Protein AF-A0A8K0MW69-F1 (afdb_monomer)

Mean predicted aligned error: 10.8 Å

Structure (mmCIF, N/CA/C/O backbone):
data_AF-A0A8K0MW69-F1
#
_entry.id   AF-A0A8K0MW69-F1
#
loop_
_atom_site.group_PDB
_atom_site.id
_atom_site.type_symbol
_atom_site.label_atom_id
_atom_site.label_alt_id
_atom_site.label_comp_id
_atom_site.label_asym_id
_atom_site.label_entity_id
_atom_site.label_seq_id
_atom_site.pdbx_PDB_ins_code
_atom_site.Cartn_x
_atom_site.Cartn_y
_atom_site.Cartn_z
_atom_site.occupancy
_atom_site.B_iso_or_equiv
_atom_site.auth_seq_id
_atom_site.auth_comp_id
_atom_site.auth_asym_id
_atom_site.auth_atom_id
_atom_site.pdbx_PDB_model_num
ATOM 1 N N . MET A 1 1 ? 14.753 -26.690 -6.150 1.00 49.50 1 MET A N 1
ATOM 2 C CA . MET A 1 1 ? 14.407 -26.042 -4.870 1.00 49.50 1 MET A CA 1
ATOM 3 C C . MET A 1 1 ? 14.022 -24.643 -5.281 1.00 49.50 1 MET A C 1
ATOM 5 O O . MET A 1 1 ? 14.890 -23.795 -5.309 1.00 49.50 1 MET A O 1
ATOM 9 N N . ASP A 1 2 ? 12.791 -24.429 -5.737 1.00 52.66 2 ASP A N 1
ATOM 10 C CA . ASP A 1 2 ? 12.414 -23.156 -6.368 1.00 52.66 2 ASP A CA 1
ATOM 11 C C . ASP A 1 2 ? 10.963 -22.862 -5.988 1.00 52.66 2 ASP A C 1
ATOM 13 O O . ASP A 1 2 ? 10.035 -22.973 -6.783 1.00 52.66 2 ASP A O 1
ATOM 17 N N . GLY A 1 3 ? 10.780 -22.625 -4.689 1.00 55.78 3 GLY A N 1
ATOM 18 C CA . GLY A 1 3 ? 9.510 -22.277 -4.056 1.00 55.78 3 GLY A CA 1
ATOM 19 C C . GLY A 1 3 ? 9.527 -20.889 -3.419 1.00 55.78 3 GLY A C 1
ATOM 20 O O . GLY A 1 3 ? 8.625 -20.578 -2.650 1.00 55.78 3 GLY A O 1
ATOM 21 N N . ASP A 1 4 ? 10.518 -20.050 -3.722 1.00 62.38 4 ASP A N 1
ATOM 22 C CA . ASP A 1 4 ? 10.643 -18.732 -3.097 1.00 62.38 4 ASP A CA 1
ATOM 23 C C . ASP A 1 4 ? 9.814 -17.697 -3.865 1.00 62.38 4 ASP A C 1
ATOM 25 O O . ASP A 1 4 ? 10.316 -16.804 -4.551 1.00 62.38 4 ASP A O 1
ATOM 29 N N . GLY A 1 5 ? 8.492 -17.837 -3.759 1.00 71.56 5 GLY A N 1
ATOM 30 C CA . GLY A 1 5 ? 7.580 -16.739 -4.043 1.00 71.56 5 GLY A CA 1
ATOM 31 C C . GLY A 1 5 ? 7.836 -15.619 -3.037 1.00 71.56 5 GLY A C 1
ATOM 32 O O . GLY A 1 5 ? 7.561 -15.777 -1.851 1.00 71.56 5 GLY A O 1
ATOM 33 N N . LEU A 1 6 ? 8.379 -14.492 -3.501 1.00 83.56 6 LEU A N 1
ATOM 34 C CA . LEU A 1 6 ? 8.616 -13.321 -2.657 1.00 83.56 6 LEU A CA 1
ATOM 35 C C . LEU A 1 6 ? 7.288 -12.833 -2.059 1.00 83.56 6 LEU A C 1
ATOM 37 O O . LEU A 1 6 ? 6.311 -12.644 -2.790 1.00 83.56 6 LEU A O 1
ATOM 41 N N . HIS A 1 7 ? 7.252 -12.596 -0.745 1.00 91.31 7 HIS A N 1
ATOM 42 C CA . HIS A 1 7 ? 6.056 -12.074 -0.095 1.00 91.31 7 HIS A CA 1
ATOM 43 C C . HIS A 1 7 ? 5.692 -10.714 -0.706 1.00 91.31 7 HIS A C 1
ATOM 45 O O . HIS A 1 7 ? 6.553 -9.851 -0.893 1.00 91.31 7 HIS A O 1
ATOM 51 N N . ILE A 1 8 ? 4.409 -10.493 -1.004 1.00 94.25 8 ILE A N 1
ATOM 52 C CA . ILE A 1 8 ? 3.961 -9.318 -1.770 1.00 94.25 8 ILE A CA 1
ATOM 53 C C . ILE A 1 8 ? 4.441 -7.991 -1.164 1.00 94.25 8 ILE A C 1
ATOM 55 O O . ILE A 1 8 ? 4.883 -7.102 -1.885 1.00 94.25 8 ILE A O 1
ATOM 59 N N . VAL A 1 9 ? 4.446 -7.877 0.167 1.00 94.75 9 VAL A N 1
ATOM 60 C CA . VAL A 1 9 ? 4.920 -6.673 0.872 1.00 94.75 9 VAL A CA 1
ATOM 61 C C . VAL A 1 9 ? 6.413 -6.422 0.630 1.00 94.75 9 VAL A C 1
ATOM 63 O O . VAL A 1 9 ? 6.830 -5.278 0.471 1.00 94.75 9 VAL A O 1
ATOM 66 N N . GLU A 1 10 ? 7.229 -7.474 0.576 1.00 94.12 10 GLU A N 1
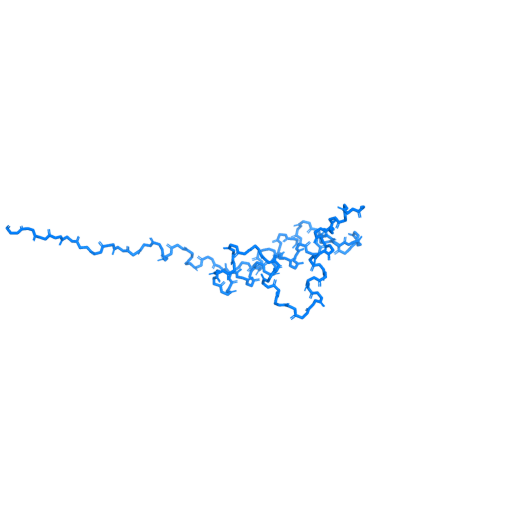ATOM 67 C CA . GLU A 1 10 ? 8.668 -7.359 0.315 1.00 94.12 10 GLU A CA 1
ATOM 68 C C . GLU A 1 10 ? 8.934 -6.994 -1.146 1.00 94.12 10 GLU A C 1
ATOM 70 O O . GLU A 1 10 ? 9.782 -6.145 -1.431 1.00 94.12 10 GLU A O 1
ATOM 75 N N . TRP A 1 11 ? 8.160 -7.570 -2.070 1.00 94.38 11 TRP A N 1
ATOM 76 C CA . TRP A 1 11 ? 8.211 -7.217 -3.487 1.00 94.38 11 TRP A CA 1
ATOM 77 C C . TRP A 1 11 ? 7.876 -5.739 -3.722 1.00 94.38 11 TRP A C 1
ATOM 79 O O . TRP A 1 11 ? 8.630 -5.045 -4.410 1.00 94.38 11 TRP A O 1
ATOM 89 N N . VAL A 1 12 ? 6.805 -5.236 -3.096 1.00 95.50 12 VAL A N 1
ATOM 90 C CA . VAL A 1 12 ? 6.413 -3.821 -3.184 1.00 95.50 12 VAL A CA 1
ATOM 91 C C . VAL A 1 12 ? 7.507 -2.920 -2.610 1.00 95.50 12 VAL A C 1
ATOM 93 O O . VAL A 1 12 ? 7.934 -1.993 -3.295 1.00 95.50 12 VAL A O 1
ATOM 96 N N . LYS A 1 13 ? 8.028 -3.211 -1.406 1.00 93.62 13 LYS A N 1
ATOM 97 C CA . LYS A 1 13 ? 9.125 -2.430 -0.796 1.00 93.62 13 LYS A CA 1
ATOM 98 C C . LYS A 1 13 ? 10.347 -2.358 -1.712 1.00 93.62 13 LYS A C 1
ATOM 100 O O . LYS A 1 13 ? 10.902 -1.279 -1.914 1.00 93.62 13 LYS A O 1
ATOM 105 N N . LYS A 1 14 ? 10.736 -3.490 -2.310 1.00 93.31 14 LYS A N 1
ATOM 106 C CA . LYS A 1 14 ? 11.853 -3.555 -3.260 1.00 93.31 14 LYS A CA 1
ATOM 107 C C . LYS A 1 14 ? 11.597 -2.701 -4.502 1.00 93.31 14 LYS A C 1
ATOM 109 O O . LYS A 1 14 ? 12.507 -2.010 -4.950 1.00 93.31 14 LYS A O 1
ATOM 114 N N . LYS A 1 15 ? 10.379 -2.729 -5.054 1.00 93.44 15 LYS A N 1
ATOM 115 C CA . LYS A 1 15 ? 10.013 -1.902 -6.213 1.00 93.44 15 LYS A CA 1
ATOM 116 C C . LYS A 1 15 ? 9.982 -0.411 -5.875 1.00 93.44 15 LYS A C 1
ATOM 118 O O . LYS A 1 15 ? 10.526 0.369 -6.648 1.00 93.44 15 LYS A O 1
ATOM 123 N N . MET A 1 16 ? 9.446 -0.024 -4.717 1.00 91.56 16 MET A N 1
ATOM 124 C CA . MET A 1 16 ? 9.430 1.376 -4.266 1.00 91.56 16 MET A CA 1
ATOM 125 C C . MET A 1 16 ? 10.834 1.944 -4.014 1.00 91.56 16 MET A C 1
ATOM 127 O O . MET A 1 16 ? 11.050 3.130 -4.224 1.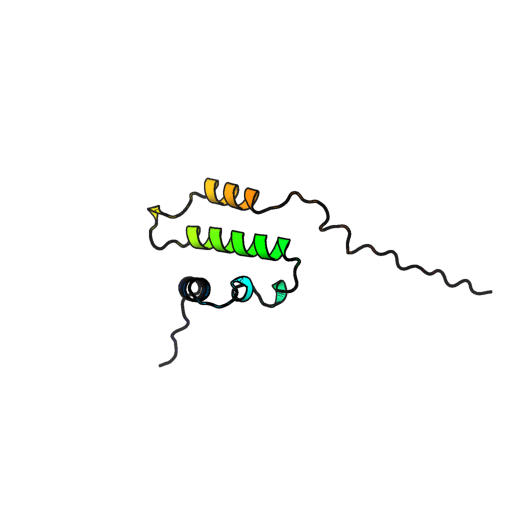00 91.56 16 MET A O 1
ATOM 131 N N . GLY A 1 17 ? 11.789 1.113 -3.581 1.00 90.69 17 GLY A N 1
ATOM 132 C CA . GLY A 1 17 ? 13.192 1.507 -3.398 1.00 90.69 17 GLY A CA 1
ATOM 133 C C . GLY A 1 17 ? 14.053 1.436 -4.664 1.00 90.69 17 GLY A C 1
ATOM 134 O O . GLY A 1 17 ? 15.261 1.647 -4.586 1.00 90.69 17 GLY A O 1
ATOM 135 N N . SER A 1 18 ? 13.472 1.088 -5.814 1.00 93.38 18 SER A N 1
ATOM 136 C CA . SER A 1 18 ? 14.187 0.994 -7.091 1.00 93.38 18 SER A CA 1
ATOM 137 C C . SER A 1 18 ? 14.103 2.298 -7.893 1.00 93.38 18 SER A C 1
ATOM 139 O O . SER A 1 18 ? 13.340 3.196 -7.558 1.00 93.38 18 SER A O 1
ATOM 141 N N . PHE A 1 19 ? 14.855 2.388 -8.991 1.00 91.94 19 PHE A N 1
ATOM 142 C CA . PHE A 1 19 ? 14.759 3.506 -9.941 1.00 91.94 19 PHE A CA 1
ATOM 143 C C . PHE A 1 19 ? 13.591 3.365 -10.934 1.00 91.94 19 PHE A C 1
ATOM 145 O O . PHE A 1 19 ? 13.459 4.175 -11.850 1.00 91.94 19 PHE A O 1
ATOM 152 N N . GLU A 1 20 ? 12.766 2.321 -10.807 1.00 92.25 20 GLU A N 1
ATOM 153 C CA . GLU A 1 20 ? 11.626 2.122 -11.696 1.00 92.25 20 GLU A CA 1
ATOM 154 C C . GLU A 1 20 ? 10.434 3.021 -11.328 1.00 92.25 20 GLU A C 1
ATOM 156 O O . GLU A 1 20 ? 10.198 3.294 -10.150 1.00 92.25 20 GLU A O 1
ATOM 161 N N . PRO A 1 21 ? 9.611 3.421 -12.316 1.00 91.44 21 PRO A N 1
ATOM 162 C CA . PRO A 1 21 ? 8.378 4.156 -12.059 1.00 91.44 21 PRO A CA 1
ATOM 163 C C . PRO A 1 21 ? 7.426 3.404 -11.118 1.00 91.44 21 PRO A C 1
ATOM 165 O O . PRO A 1 21 ? 7.086 2.245 -11.361 1.00 91.44 21 PRO A O 1
ATOM 168 N N . ALA A 1 22 ? 6.911 4.089 -10.092 1.00 91.12 22 ALA A N 1
ATOM 169 C CA . ALA A 1 22 ? 6.001 3.500 -9.103 1.00 91.12 22 ALA A CA 1
ATOM 170 C C . ALA A 1 22 ? 4.705 2.930 -9.719 1.00 91.12 22 ALA A C 1
ATOM 172 O O . ALA A 1 22 ? 4.153 1.957 -9.209 1.00 91.12 22 ALA A O 1
ATOM 173 N N . ILE A 1 23 ? 4.261 3.463 -10.866 1.00 93.38 23 ILE A N 1
ATOM 174 C CA . ILE A 1 23 ? 3.127 2.937 -11.650 1.00 93.38 23 ILE A CA 1
ATOM 175 C C . ILE A 1 23 ? 3.308 1.461 -12.053 1.00 93.38 23 ILE A C 1
ATOM 177 O O . ILE A 1 23 ? 2.325 0.747 -12.245 1.00 93.38 23 ILE A O 1
ATOM 181 N N . ASN A 1 24 ? 4.545 0.957 -12.117 1.00 94.50 24 ASN A N 1
ATOM 182 C CA . ASN A 1 24 ? 4.816 -0.451 -12.415 1.00 94.50 24 ASN A CA 1
ATOM 183 C C . ASN A 1 24 ? 4.388 -1.407 -11.293 1.00 94.50 24 ASN A C 1
ATOM 185 O O . ASN A 1 24 ? 4.310 -2.613 -11.532 1.00 94.50 24 ASN A O 1
ATOM 189 N N . ILE A 1 25 ? 4.110 -0.892 -10.092 1.00 95.31 25 ILE A N 1
ATOM 190 C CA . ILE A 1 25 ? 3.546 -1.667 -8.980 1.00 95.31 25 ILE A CA 1
ATOM 191 C C . ILE A 1 25 ? 2.046 -1.901 -9.197 1.00 95.31 25 ILE A C 1
ATOM 193 O O . ILE A 1 25 ? 1.519 -2.930 -8.782 1.00 95.31 25 ILE A O 1
ATOM 197 N N . LEU A 1 26 ? 1.364 -0.972 -9.874 1.00 95.38 26 LEU A N 1
ATOM 198 C CA . LEU A 1 26 ? -0.065 -1.074 -10.153 1.00 95.38 26 LEU A CA 1
ATOM 199 C C . LEU A 1 26 ? -0.349 -2.183 -11.175 1.00 95.38 26 LEU A C 1
ATOM 201 O O . LEU A 1 26 ? 0.481 -2.476 -12.048 1.00 95.38 26 LEU A O 1
ATOM 205 N N . ASP A 1 27 ? -1.548 -2.767 -11.088 1.00 95.06 27 ASP A N 1
ATOM 206 C CA . ASP A 1 27 ? -2.055 -3.723 -12.079 1.00 95.06 27 ASP A CA 1
ATOM 207 C C . ASP A 1 27 ? -1.930 -3.113 -13.483 1.00 95.06 27 ASP A C 1
ATOM 209 O O . ASP A 1 27 ? -2.296 -1.957 -13.711 1.00 95.06 27 ASP A O 1
ATOM 213 N N . SER A 1 28 ? -1.387 -3.877 -14.433 1.00 94.12 28 SER A N 1
ATOM 214 C CA . SER A 1 28 ? -1.172 -3.418 -15.806 1.00 94.12 28 SER A CA 1
ATOM 215 C C . SER A 1 28 ? -2.457 -2.943 -16.483 1.00 94.12 28 SER A C 1
ATOM 217 O O . SER A 1 28 ? -2.400 -2.027 -17.303 1.00 94.12 28 SER A O 1
ATOM 219 N N . LYS A 1 29 ? -3.616 -3.485 -16.089 1.00 93.00 29 LYS A N 1
ATOM 220 C CA . LYS A 1 29 ? -4.937 -3.064 -16.578 1.00 93.00 29 LYS A CA 1
ATOM 221 C C . LYS A 1 29 ? -5.324 -1.648 -16.140 1.00 93.00 29 LYS A C 1
ATOM 223 O O . LYS A 1 29 ? -6.202 -1.053 -16.755 1.00 93.00 29 LYS A O 1
ATOM 228 N N . LEU A 1 30 ? -4.680 -1.106 -15.104 1.00 90.50 30 LEU A N 1
ATOM 229 C CA . LEU A 1 30 ? -4.956 0.225 -14.553 1.00 90.50 30 LEU A CA 1
ATOM 230 C C . LEU A 1 30 ? -3.997 1.308 -15.076 1.00 90.50 30 LEU A C 1
ATOM 232 O O . LEU A 1 30 ? -4.252 2.493 -14.882 1.00 90.50 30 LEU A O 1
ATOM 236 N N . ARG A 1 31 ? -2.915 0.940 -15.778 1.00 85.94 31 ARG A N 1
ATOM 237 C CA . ARG A 1 31 ? -1.839 1.872 -16.188 1.00 85.94 31 ARG A CA 1
ATOM 238 C C . ARG A 1 31 ? -2.208 2.843 -17.320 1.00 85.94 31 ARG A C 1
ATOM 240 O O . ARG A 1 31 ? -1.371 3.642 -17.714 1.00 85.94 31 ARG A O 1
ATOM 247 N N . GLY A 1 32 ? -3.431 2.768 -17.846 1.00 86.19 32 GLY A N 1
ATOM 248 C CA . GLY A 1 32 ? -3.977 3.700 -18.842 1.00 86.19 32 GLY A CA 1
ATOM 249 C C . GLY A 1 32 ? -5.011 4.680 -18.280 1.00 86.19 32 GLY A C 1
ATOM 250 O O . GLY A 1 32 ? -5.702 5.342 -19.049 1.00 86.19 32 GLY A O 1
ATOM 251 N N . MET A 1 33 ? -5.180 4.721 -16.956 1.00 91.31 33 MET A N 1
ATOM 252 C CA . MET A 1 33 ? -6.069 5.674 -16.293 1.00 91.31 33 MET A CA 1
ATOM 253 C C . MET A 1 33 ? -5.488 7.095 -16.316 1.00 91.31 33 MET A C 1
ATOM 255 O O . MET A 1 33 ? -4.276 7.248 -16.459 1.00 91.31 33 MET A O 1
ATOM 259 N N . PRO A 1 34 ? -6.329 8.136 -16.158 1.00 92.88 34 PRO A N 1
ATOM 260 C CA . PRO A 1 34 ? -5.850 9.508 -16.025 1.00 92.88 34 PRO A CA 1
ATOM 261 C C . PRO A 1 34 ? -4.814 9.637 -14.905 1.00 92.88 34 PRO A C 1
ATOM 263 O O . PRO A 1 34 ? -4.971 9.008 -13.857 1.00 92.88 34 PRO A O 1
ATOM 266 N N . ASP A 1 35 ? -3.809 10.497 -15.088 1.00 90.75 35 ASP A N 1
ATOM 267 C CA . ASP A 1 35 ? -2.725 10.691 -14.114 1.00 90.75 35 ASP A CA 1
ATOM 268 C C . ASP A 1 35 ? -3.246 10.977 -12.704 1.00 90.75 35 ASP A C 1
ATOM 270 O O . ASP A 1 35 ? -2.709 10.443 -11.740 1.00 90.75 35 ASP A O 1
ATOM 274 N N . GLN A 1 36 ? -4.340 11.738 -12.583 1.00 90.88 36 GLN A N 1
ATOM 275 C CA . GLN A 1 36 ? -5.007 11.988 -11.304 1.00 90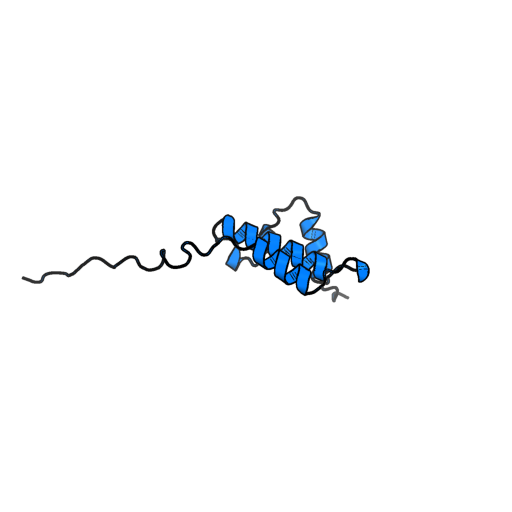.88 36 GLN A CA 1
ATOM 276 C C . GLN A 1 36 ? -5.384 10.680 -10.594 1.00 90.88 36 GLN A C 1
ATOM 278 O O . GLN A 1 36 ? -5.027 10.470 -9.442 1.00 90.88 36 GLN A O 1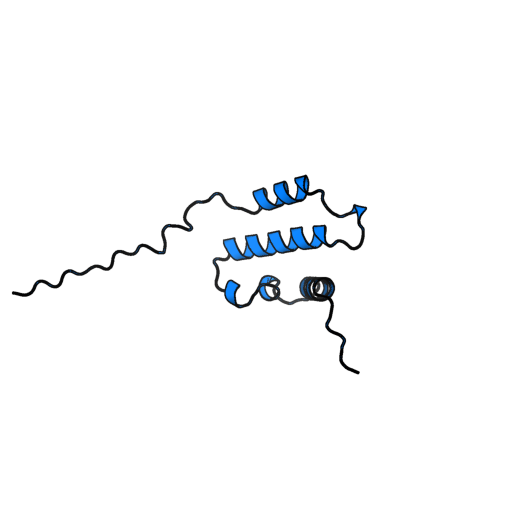
ATOM 283 N N . ILE A 1 37 ? -6.034 9.760 -11.305 1.00 92.06 37 ILE A N 1
ATOM 284 C CA . ILE A 1 37 ? -6.450 8.460 -10.769 1.00 92.06 37 ILE A CA 1
ATOM 285 C C . ILE A 1 37 ? -5.231 7.590 -10.439 1.00 92.06 37 ILE A C 1
ATOM 287 O O . ILE A 1 37 ? -5.221 6.896 -9.424 1.00 92.06 37 ILE A O 1
ATOM 291 N N . VAL A 1 38 ? -4.178 7.643 -11.259 1.00 93.19 38 VAL A N 1
ATOM 292 C CA . VAL A 1 38 ? -2.914 6.949 -10.969 1.00 93.19 38 VAL A CA 1
ATOM 293 C C . VAL A 1 38 ? -2.283 7.485 -9.680 1.00 93.19 38 VAL A C 1
ATOM 295 O O . VAL A 1 38 ? -1.831 6.688 -8.858 1.00 93.19 38 VAL A O 1
ATOM 298 N N . GLN A 1 39 ? -2.275 8.803 -9.463 1.00 93.56 39 GLN A N 1
ATOM 299 C CA . GLN A 1 39 ? -1.780 9.392 -8.215 1.00 93.56 39 GLN A CA 1
ATOM 300 C C . GLN A 1 39 ? -2.612 8.934 -7.014 1.00 93.56 39 GLN A C 1
ATOM 302 O O . GLN A 1 39 ? -2.032 8.509 -6.016 1.00 93.56 39 GLN A O 1
ATOM 307 N N . GLU A 1 40 ? -3.942 8.899 -7.133 1.00 95.12 40 GLU A N 1
ATOM 308 C CA . GLU A 1 40 ? -4.823 8.396 -6.071 1.00 95.12 40 GLU A CA 1
ATOM 309 C C . GLU A 1 40 ? -4.529 6.921 -5.728 1.00 95.12 40 GLU A C 1
ATOM 311 O O . GLU A 1 40 ? -4.453 6.535 -4.554 1.00 95.12 40 GLU A O 1
ATOM 316 N N . MET A 1 41 ? -4.275 6.083 -6.739 1.00 95.56 41 MET A N 1
ATOM 317 C CA . MET A 1 41 ? -3.854 4.688 -6.548 1.00 95.56 41 MET A CA 1
ATOM 318 C C . MET A 1 41 ? -2.494 4.582 -5.845 1.00 95.56 41 MET A C 1
ATOM 320 O O . MET A 1 41 ? -2.328 3.749 -4.952 1.00 95.56 41 MET A O 1
ATOM 324 N N . LEU A 1 42 ? -1.522 5.421 -6.215 1.00 95.44 42 LEU A N 1
ATOM 325 C CA . LEU A 1 42 ? -0.190 5.427 -5.601 1.00 95.44 42 LEU A CA 1
ATOM 326 C C . LEU A 1 42 ? -0.220 5.940 -4.154 1.00 95.44 42 LEU A C 1
ATOM 328 O O . LEU A 1 42 ? 0.465 5.386 -3.294 1.00 95.44 42 LEU A O 1
ATOM 332 N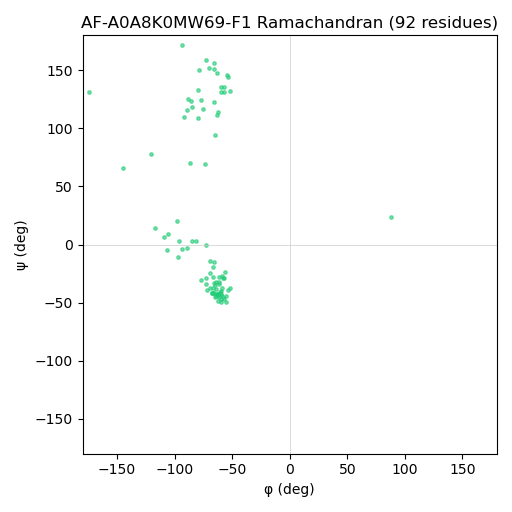 N . GLN A 1 43 ? -1.044 6.941 -3.849 1.00 96.44 43 GLN A N 1
ATOM 333 C CA . GLN A 1 43 ? -1.256 7.389 -2.471 1.00 96.44 43 GLN A CA 1
ATOM 334 C C . GLN A 1 43 ? -1.940 6.299 -1.637 1.00 96.44 43 GLN A C 1
ATOM 336 O O . GLN A 1 43 ? -1.513 6.019 -0.515 1.00 96.44 43 GLN A O 1
ATOM 341 N N . THR A 1 44 ? -2.931 5.608 -2.211 1.00 96.75 44 THR A N 1
ATOM 342 C CA . THR A 1 44 ? -3.584 4.451 -1.576 1.00 96.75 44 THR A CA 1
ATOM 343 C C . THR A 1 44 ? -2.585 3.327 -1.289 1.00 96.75 44 THR A C 1
ATOM 345 O O . THR A 1 44 ? -2.618 2.732 -0.210 1.00 96.75 44 THR A O 1
ATOM 348 N N . LEU A 1 45 ? -1.649 3.065 -2.208 1.00 97.19 45 LEU A N 1
ATOM 349 C CA . LEU A 1 45 ? -0.541 2.133 -1.985 1.00 97.19 45 LEU A CA 1
ATOM 350 C C . LEU A 1 45 ? 0.331 2.570 -0.797 1.00 97.19 45 LEU A C 1
ATOM 352 O O . LEU A 1 45 ? 0.682 1.734 0.034 1.00 97.19 45 LEU A O 1
ATOM 356 N N . GLY A 1 46 ? 0.640 3.863 -0.674 1.00 96.44 46 GLY A N 1
ATOM 357 C CA . GLY A 1 46 ? 1.360 4.413 0.479 1.00 96.44 46 GLY A CA 1
ATOM 358 C C . GLY A 1 46 ? 0.647 4.143 1.809 1.00 96.44 46 GLY A C 1
ATOM 359 O O . GLY A 1 46 ? 1.269 3.662 2.757 1.00 96.44 46 GLY A O 1
ATOM 360 N N . ILE A 1 47 ? -0.674 4.348 1.858 1.00 97.88 47 ILE A N 1
ATOM 361 C CA . ILE A 1 47 ? -1.498 4.039 3.040 1.00 97.88 47 ILE A CA 1
ATOM 362 C C . ILE A 1 47 ? -1.442 2.540 3.358 1.00 97.88 47 ILE A C 1
ATOM 364 O O . ILE A 1 47 ? -1.215 2.155 4.506 1.00 97.88 47 ILE A O 1
ATOM 368 N N . ALA A 1 48 ? -1.581 1.682 2.342 1.00 97.94 48 ALA A N 1
ATOM 369 C CA . ALA A 1 48 ? -1.472 0.237 2.518 1.00 97.94 48 ALA A CA 1
ATOM 370 C C . ALA A 1 48 ? -0.105 -0.169 3.097 1.00 97.94 48 ALA A C 1
ATOM 372 O O . ALA A 1 48 ? -0.050 -1.051 3.956 1.00 97.94 48 ALA A O 1
ATOM 373 N N . MET A 1 49 ? 0.979 0.505 2.696 1.00 97.31 49 MET A N 1
ATOM 374 C CA . MET A 1 49 ? 2.321 0.261 3.230 1.00 97.31 49 MET A CA 1
ATOM 375 C C . MET A 1 49 ? 2.466 0.631 4.711 1.00 97.31 49 MET A C 1
ATOM 377 O O . MET A 1 49 ? 3.173 -0.078 5.431 1.00 97.31 49 MET A O 1
ATOM 381 N N . PHE A 1 50 ? 1.767 1.664 5.193 1.00 97.50 50 PHE A N 1
ATOM 382 C CA . PHE A 1 50 ? 1.680 1.943 6.630 1.00 97.50 50 PHE A CA 1
ATOM 383 C C . PHE A 1 50 ? 0.898 0.852 7.377 1.00 97.50 50 PHE A C 1
ATOM 385 O O . PHE A 1 50 ? 1.337 0.386 8.428 1.00 97.50 50 PHE A O 1
ATOM 392 N N . CYS A 1 51 ? -0.213 0.366 6.816 1.00 98.25 51 CYS A N 1
ATOM 393 C CA . CYS A 1 51 ? -1.024 -0.695 7.430 1.00 98.25 51 CYS A CA 1
ATOM 394 C C . CYS A 1 51 ? -0.257 -2.014 7.621 1.00 98.25 51 CYS A C 1
ATOM 396 O O . CYS A 1 51 ? -0.489 -2.733 8.594 1.00 98.25 51 CYS A O 1
ATOM 398 N N . VAL A 1 52 ? 0.666 -2.335 6.709 1.00 97.00 52 VAL A N 1
ATOM 399 C CA . VAL A 1 52 ? 1.485 -3.561 6.758 1.00 97.00 52 VAL A CA 1
ATOM 400 C C . VAL A 1 52 ? 2.875 -3.329 7.352 1.00 97.00 52 VAL A C 1
ATOM 402 O O . VAL A 1 52 ? 3.793 -4.124 7.122 1.00 97.00 52 VAL A O 1
ATOM 405 N N . ASN A 1 53 ? 3.061 -2.249 8.118 1.00 97.00 53 ASN A N 1
ATOM 406 C CA . ASN A 1 53 ? 4.336 -1.985 8.770 1.00 97.00 53 ASN A CA 1
ATOM 407 C C . ASN A 1 53 ? 4.734 -3.165 9.681 1.00 97.00 53 ASN A C 1
ATOM 409 O O . ASN A 1 53 ? 3.917 -3.735 10.417 1.00 97.00 53 ASN A O 1
ATOM 413 N N . SER A 1 54 ? 6.008 -3.551 9.605 1.00 95.12 54 SER A N 1
ATOM 414 C CA . SER A 1 54 ? 6.585 -4.623 10.416 1.00 95.12 54 SER A CA 1
ATOM 415 C C . SER A 1 54 ? 6.510 -4.297 11.908 1.00 95.12 54 SER A C 1
ATOM 417 O O . SER A 1 54 ? 6.312 -5.210 12.705 1.00 95.12 54 SER A O 1
ATOM 419 N N . SER A 1 55 ? 6.601 -3.013 12.276 1.00 97.25 55 SER A N 1
ATOM 420 C CA . SER A 1 55 ? 6.347 -2.545 13.637 1.00 97.25 55 SER A CA 1
ATOM 421 C C . SER A 1 55 ? 4.847 -2.299 13.849 1.00 97.25 55 SER A C 1
ATOM 423 O O . SER A 1 55 ? 4.279 -1.438 13.175 1.00 97.25 55 SER A O 1
ATOM 425 N N . PRO A 1 56 ? 4.181 -3.005 14.784 1.00 97.25 56 PRO A N 1
ATOM 426 C CA . PRO A 1 56 ? 2.767 -2.778 15.076 1.00 97.25 56 PRO A CA 1
ATOM 427 C C . PRO A 1 56 ? 2.455 -1.369 15.592 1.00 97.25 56 PRO A C 1
ATOM 429 O O . PRO A 1 56 ? 1.350 -0.893 15.363 1.00 97.25 56 PRO A O 1
ATOM 432 N N . SER A 1 57 ? 3.408 -0.705 16.260 1.00 97.31 57 SER A N 1
ATOM 433 C CA . SER A 1 57 ? 3.230 0.659 16.786 1.00 97.31 57 SER A CA 1
ATOM 434 C C . SER A 1 57 ? 3.152 1.724 15.694 1.00 97.31 57 SER A C 1
ATOM 436 O O . SER A 1 57 ? 2.573 2.777 15.917 1.00 97.31 57 SER A O 1
ATOM 438 N N . GLU A 1 58 ? 3.725 1.440 14.524 1.00 97.19 58 GLU A N 1
ATOM 439 C CA . GLU A 1 58 ? 3.757 2.347 13.373 1.00 97.19 58 GLU A CA 1
ATOM 440 C C . GLU A 1 58 ? 2.542 2.165 12.453 1.00 97.19 58 GLU A C 1
ATOM 442 O O . GLU A 1 58 ? 2.420 2.842 11.432 1.00 97.19 58 GLU A O 1
ATOM 447 N N . ARG A 1 59 ? 1.664 1.201 12.758 1.00 98.38 59 ARG A N 1
ATOM 448 C CA . ARG A 1 59 ? 0.454 0.974 11.971 1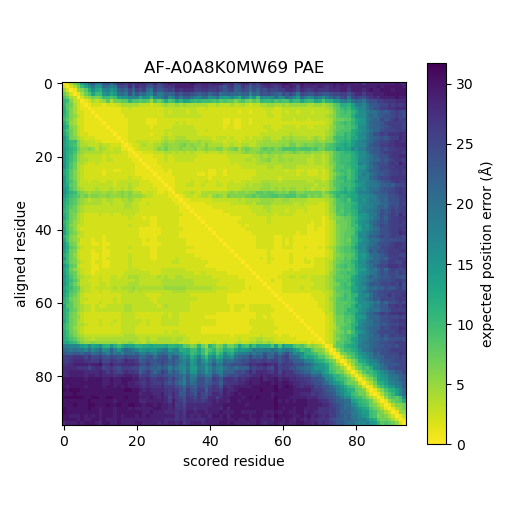.00 98.38 59 ARG A CA 1
ATOM 449 C C . ARG A 1 59 ? -0.604 2.002 12.371 1.00 98.38 59 ARG A C 1
ATOM 451 O O . ARG A 1 59 ? -0.865 2.153 13.564 1.00 98.38 59 ARG A O 1
ATOM 458 N N . PRO A 1 60 ? -1.264 2.654 11.403 1.00 98.19 60 PRO A N 1
ATOM 459 C CA . PRO A 1 60 ? -2.353 3.569 11.696 1.00 98.19 60 PRO A CA 1
ATOM 460 C C . PRO A 1 60 ? -3.548 2.817 12.289 1.00 98.19 60 PRO A C 1
ATOM 462 O O . PRO A 1 60 ? -3.823 1.656 11.970 1.00 98.19 60 PRO A O 1
ATOM 465 N N . THR A 1 61 ? -4.313 3.513 13.117 1.00 98.38 61 THR A N 1
ATOM 466 C CA . THR A 1 61 ? -5.651 3.093 13.523 1.00 98.38 61 THR A CA 1
ATOM 467 C C . THR A 1 61 ? -6.595 3.098 12.322 1.00 98.38 61 THR A C 1
ATOM 469 O O . THR A 1 61 ? -6.428 3.862 11.372 1.00 98.38 61 THR A O 1
ATOM 472 N N . MET A 1 62 ? -7.676 2.315 12.378 1.00 98.12 62 ME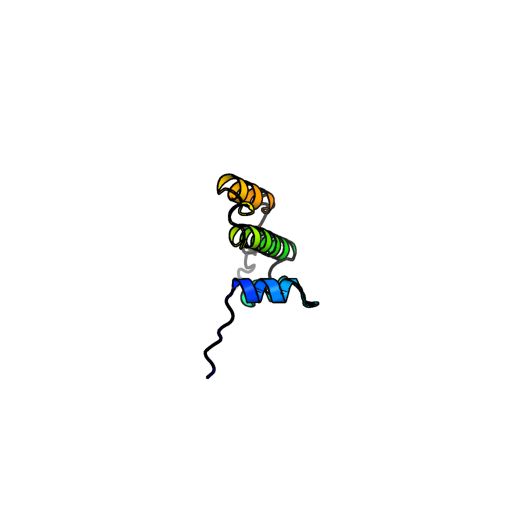T A N 1
ATOM 473 C CA . MET A 1 62 ? -8.689 2.339 11.312 1.00 98.12 62 MET A CA 1
ATOM 474 C C . MET A 1 62 ? -9.302 3.731 11.098 1.00 98.12 62 MET A C 1
ATOM 476 O O . MET A 1 62 ? -9.682 4.061 9.978 1.00 98.12 62 MET A O 1
ATOM 480 N N . LYS A 1 63 ? -9.365 4.565 12.146 1.00 98.19 63 LYS A N 1
ATOM 481 C CA . LYS A 1 63 ? -9.818 5.958 12.039 1.00 98.19 63 LYS A CA 1
ATOM 482 C C . LYS A 1 63 ? -8.867 6.788 11.171 1.00 98.19 63 LYS A C 1
ATOM 484 O O . LYS A 1 63 ? -9.333 7.528 10.312 1.00 98.19 63 LYS A O 1
ATOM 489 N N . GLU A 1 64 ? -7.560 6.646 11.378 1.00 98.12 64 GLU A N 1
ATOM 490 C CA . GLU A 1 64 ? -6.537 7.320 10.569 1.00 98.12 64 GLU A CA 1
ATOM 491 C C . GLU A 1 64 ? -6.532 6.798 9.131 1.00 98.12 64 GLU A C 1
ATOM 493 O O . GLU A 1 64 ? -6.496 7.598 8.205 1.00 98.12 64 GLU A O 1
ATOM 498 N N . VAL A 1 65 ? -6.668 5.481 8.924 1.00 97.94 65 VAL A N 1
ATOM 499 C CA . VAL A 1 65 ? -6.774 4.892 7.575 1.00 97.94 65 VAL A CA 1
ATOM 500 C C . VAL A 1 65 ? -7.946 5.493 6.799 1.00 97.94 65 VAL A C 1
ATOM 502 O O . VAL A 1 65 ? -7.782 5.882 5.646 1.00 97.94 65 VAL A O 1
ATOM 505 N N . VAL A 1 66 ? -9.125 5.599 7.421 1.00 96.62 66 VAL A N 1
ATOM 506 C CA . VAL A 1 66 ? -10.302 6.206 6.781 1.00 96.62 66 VAL A CA 1
ATOM 507 C C . VAL A 1 66 ? -10.065 7.683 6.475 1.00 96.62 66 VAL A C 1
ATOM 509 O O . VAL A 1 66 ? -10.384 8.113 5.370 1.00 96.62 66 VAL A O 1
ATOM 512 N N . ALA A 1 67 ? -9.484 8.443 7.409 1.00 96.31 67 ALA A N 1
ATOM 513 C CA . ALA A 1 67 ? -9.175 9.856 7.193 1.00 96.31 67 ALA A CA 1
ATOM 514 C C . ALA A 1 67 ? -8.225 10.054 5.998 1.00 96.31 67 ALA A C 1
ATOM 516 O O . ALA A 1 67 ? -8.553 10.801 5.080 1.00 96.31 67 ALA A O 1
ATOM 517 N N . LEU A 1 68 ? -7.124 9.298 5.945 1.00 96.62 68 LEU A N 1
ATOM 518 C CA . LEU A 1 68 ? -6.165 9.346 4.837 1.00 96.62 68 LEU A CA 1
ATOM 519 C C . LEU A 1 68 ? -6.822 8.981 3.498 1.00 96.62 68 LEU A C 1
ATOM 521 O O . LEU A 1 68 ? -6.620 9.662 2.498 1.00 96.62 68 LEU A O 1
ATOM 525 N N . LEU A 1 69 ? -7.656 7.937 3.462 1.00 96.19 69 LEU A N 1
ATOM 526 C CA . LEU A 1 69 ? -8.361 7.536 2.237 1.00 96.19 69 LEU A CA 1
ATOM 527 C C . LEU A 1 69 ? -9.394 8.572 1.767 1.00 96.19 69 LEU A C 1
ATOM 529 O O . LEU A 1 69 ? -9.690 8.633 0.573 1.00 96.19 69 LEU A O 1
ATOM 533 N N . MET A 1 70 ? -9.966 9.363 2.677 1.00 94.06 70 MET A N 1
ATOM 534 C CA . MET A 1 70 ? -10.854 10.471 2.317 1.00 94.06 70 MET A CA 1
ATOM 535 C C . MET A 1 70 ? -10.081 11.648 1.716 1.00 94.06 70 MET A C 1
ATOM 537 O O . MET A 1 70 ? -10.605 12.290 0.813 1.00 94.06 70 MET A O 1
ATOM 541 N N . GLU A 1 71 ? -8.852 11.895 2.170 1.00 93.06 71 GLU A N 1
ATOM 542 C CA . GLU A 1 71 ? -7.972 12.947 1.639 1.00 93.06 71 GLU A CA 1
ATOM 543 C C . GLU A 1 71 ? -7.399 12.611 0.257 1.00 93.06 71 GLU A C 1
ATOM 545 O O . GLU A 1 71 ? -7.136 13.515 -0.532 1.00 93.06 71 GLU A O 1
ATOM 550 N N . VAL A 1 72 ? -7.231 11.322 -0.058 1.00 91.94 72 VAL A N 1
ATOM 551 C CA . VAL A 1 72 ? -6.779 10.874 -1.386 1.00 91.94 72 VAL A CA 1
ATOM 552 C C . VAL A 1 72 ? -7.799 11.209 -2.474 1.00 91.94 72 VAL A C 1
ATOM 554 O O . VAL A 1 72 ? -7.418 11.502 -3.601 1.00 91.94 72 VAL A O 1
ATOM 557 N N . LYS A 1 73 ? -9.098 11.163 -2.169 1.00 79.94 73 LYS A N 1
ATOM 558 C CA . LYS A 1 73 ? -10.135 11.376 -3.180 1.00 79.94 73 LYS A CA 1
ATOM 559 C C . LYS A 1 73 ? -10.283 12.856 -3.511 1.00 79.94 73 LYS A C 1
ATOM 561 O O . LYS A 1 73 ? -10.637 13.661 -2.652 1.00 79.94 73 LYS A O 1
ATOM 566 N N . SER A 1 74 ? -10.154 13.182 -4.790 1.00 62.97 74 SER A N 1
ATOM 567 C CA . SER A 1 74 ? -10.686 14.435 -5.331 1.00 62.97 74 SER A CA 1
ATOM 568 C C . SER A 1 74 ? -12.224 14.439 -5.199 1.00 62.97 74 SER A C 1
ATOM 570 O O . SER A 1 74 ? -12.838 13.366 -5.271 1.00 62.97 74 SER A O 1
ATOM 572 N N . PRO A 1 75 ? -12.895 15.594 -4.999 1.00 56.34 75 PRO A N 1
ATOM 573 C CA . PRO A 1 75 ? -14.356 15.639 -5.027 1.00 56.34 75 PRO A CA 1
ATOM 574 C C . PRO A 1 75 ? -14.870 15.038 -6.346 1.00 56.34 75 PRO A C 1
ATOM 576 O O . PRO A 1 75 ? -14.201 15.174 -7.372 1.00 56.34 75 PRO A O 1
ATOM 579 N N . PRO A 1 76 ? -16.030 14.355 -6.340 1.00 53.38 76 PRO A N 1
ATOM 580 C CA . PRO A 1 76 ? -16.557 13.658 -7.505 1.00 53.38 76 PRO A CA 1
ATOM 581 C C . PRO A 1 76 ? -17.112 14.660 -8.522 1.00 53.38 76 PRO A C 1
ATOM 583 O O . PRO A 1 76 ? -18.317 14.738 -8.738 1.00 53.38 76 PRO A O 1
ATOM 586 N N . GLU A 1 77 ? -16.245 15.432 -9.162 1.00 52.12 77 GLU A N 1
ATOM 587 C CA . GLU A 1 77 ? -16.565 16.039 -10.440 1.00 52.12 77 GLU A CA 1
ATOM 588 C C . GLU A 1 77 ? -16.088 15.076 -11.538 1.00 52.12 77 GLU A C 1
ATOM 590 O O . GLU A 1 77 ? -14.902 14.879 -11.777 1.00 52.12 77 GLU A O 1
ATOM 595 N N . GLU A 1 78 ? -17.077 14.479 -12.212 1.00 53.22 78 GLU A N 1
ATOM 596 C CA . GLU A 1 78 ? -16.990 14.060 -13.615 1.00 53.22 78 GLU A CA 1
ATOM 597 C C . GLU A 1 78 ? -16.437 12.669 -13.988 1.00 53.22 78 GLU A C 1
ATOM 599 O O . GLU A 1 78 ? -16.118 12.453 -15.154 1.00 53.22 78 GLU A O 1
ATOM 604 N N . TRP A 1 79 ? -16.465 11.646 -13.122 1.00 48.19 79 TRP A N 1
ATOM 605 C CA . TRP A 1 79 ? -16.331 10.254 -13.628 1.00 48.19 79 TRP A CA 1
ATOM 606 C C . TRP A 1 79 ? -17.536 9.822 -14.504 1.00 48.19 79 TRP A C 1
ATOM 608 O O . TRP A 1 79 ? -17.479 8.844 -15.245 1.00 48.19 79 TRP A O 1
ATOM 618 N N . GLY A 1 80 ? -18.647 10.569 -14.454 1.00 49.38 80 GLY A N 1
ATOM 619 C CA . GLY A 1 80 ? -19.903 10.241 -15.138 1.00 49.38 80 GLY A CA 1
ATOM 620 C C . GLY A 1 80 ? -20.130 10.850 -16.528 1.00 49.38 80 GLY A C 1
ATOM 621 O O . GLY A 1 80 ? -21.155 10.530 -17.127 1.00 49.38 80 GLY A O 1
ATOM 622 N N . LYS A 1 81 ? -19.254 11.718 -17.064 1.00 44.16 81 LYS A N 1
ATOM 623 C CA . LYS A 1 81 ? -19.578 12.485 -18.295 1.00 44.16 81 LYS A CA 1
ATOM 624 C C . LYS A 1 81 ? -18.873 12.042 -19.583 1.00 44.16 81 LYS A C 1
ATOM 626 O O . LYS A 1 81 ? -19.257 12.497 -20.655 1.00 44.16 81 LYS A O 1
ATOM 631 N N . THR A 1 82 ? -17.947 11.083 -19.542 1.00 46.38 82 THR A N 1
ATOM 632 C CA . THR A 1 82 ? -17.233 10.601 -20.749 1.00 46.38 82 THR A CA 1
ATOM 633 C C . THR A 1 82 ? -17.815 9.338 -21.395 1.00 46.38 82 THR A C 1
ATOM 635 O O . THR A 1 82 ? -17.273 8.867 -22.388 1.00 46.38 82 THR A O 1
ATOM 638 N N . SER A 1 83 ? -18.934 8.796 -20.894 1.00 46.69 83 SER A N 1
ATOM 639 C CA . SER A 1 83 ? -19.643 7.655 -21.520 1.00 46.69 83 SER A CA 1
ATOM 640 C C . SER A 1 83 ? -20.984 8.002 -22.176 1.00 46.69 83 SER A C 1
ATOM 642 O O . SER A 1 83 ? -21.672 7.108 -22.661 1.00 46.69 83 SER A O 1
ATOM 644 N N . GLN A 1 84 ? -21.363 9.279 -22.259 1.00 51.06 84 GLN A N 1
ATOM 645 C CA . GLN A 1 84 ? -22.532 9.694 -23.041 1.00 51.06 84 GLN A CA 1
ATOM 646 C C . GLN A 1 84 ? -22.124 10.677 -24.134 1.00 51.06 84 GLN A C 1
ATOM 648 O O . GLN A 1 84 ? -22.334 11.880 -24.027 1.00 51.06 84 GLN A O 1
ATOM 653 N N . GLN A 1 85 ? -21.551 10.150 -25.215 1.00 46.91 85 GLN A N 1
ATOM 654 C CA . GLN A 1 85 ? -21.605 10.838 -26.500 1.00 46.91 85 GLN A CA 1
ATOM 655 C C . GLN A 1 85 ? -22.882 10.353 -27.209 1.00 46.91 85 GLN A C 1
ATOM 657 O O . GLN A 1 85 ? -22.992 9.155 -27.481 1.00 46.91 85 GLN A O 1
ATOM 662 N N . PRO A 1 86 ? -23.879 11.215 -27.485 1.00 42.81 86 PRO A N 1
ATOM 663 C CA . PRO A 1 86 ? -25.042 10.808 -28.258 1.00 42.81 86 PRO A CA 1
ATOM 664 C C . PRO A 1 86 ? -24.586 10.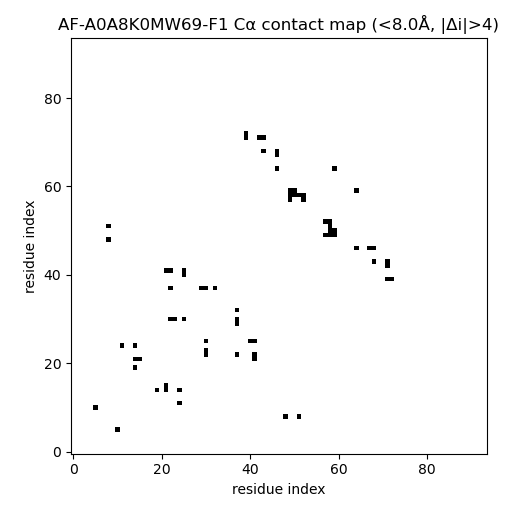475 -29.679 1.00 42.81 86 PRO A C 1
ATOM 666 O O . PRO A 1 86 ? -23.982 11.306 -30.359 1.00 42.81 86 PRO A O 1
ATOM 669 N N . LEU A 1 87 ? -24.867 9.251 -30.123 1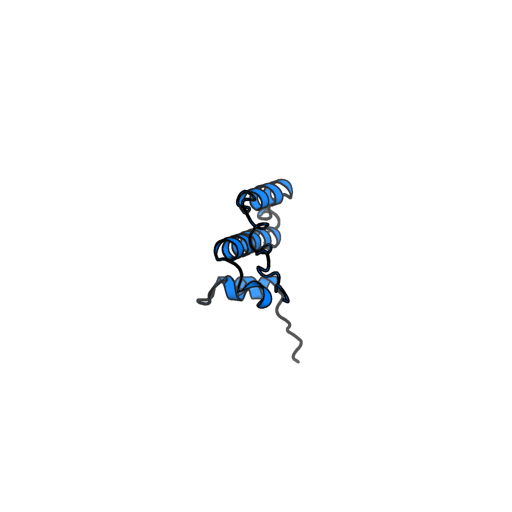.00 54.59 87 LEU A N 1
ATOM 670 C CA . LEU A 1 87 ? -24.648 8.812 -31.495 1.00 54.59 87 LEU A CA 1
ATOM 671 C C . LEU A 1 87 ? -25.573 9.630 -32.414 1.00 54.59 87 LEU A C 1
ATOM 673 O O . LEU A 1 87 ? -26.747 9.316 -32.596 1.00 54.59 87 LEU A O 1
ATOM 677 N N . ILE A 1 88 ? -25.068 10.724 -32.978 1.00 59.59 88 ILE A N 1
ATOM 678 C CA . ILE A 1 88 ? -25.734 11.413 -34.086 1.00 59.59 88 ILE A CA 1
ATOM 679 C C . ILE A 1 88 ? -25.770 10.404 -35.238 1.00 59.59 88 ILE A C 1
ATOM 681 O O . ILE A 1 88 ? -24.683 10.024 -35.667 1.00 59.59 88 ILE A O 1
ATOM 685 N N . LYS A 1 89 ? -26.956 9.927 -35.670 1.00 47.38 89 LYS A N 1
ATOM 686 C CA . LYS A 1 89 ? -27.636 10.202 -36.973 1.00 47.38 89 LYS A CA 1
ATOM 687 C C . LYS A 1 89 ? -29.040 9.556 -36.993 1.00 47.38 89 LYS A C 1
ATOM 689 O O . LYS A 1 89 ? -29.129 8.346 -36.803 1.00 47.38 89 LYS A O 1
ATOM 694 N N . PRO A 1 90 ? -30.116 10.265 -37.375 1.00 45.09 90 PRO A N 1
ATOM 695 C CA . PRO A 1 90 ? -31.200 9.648 -38.126 1.00 45.09 90 PRO A CA 1
ATOM 696 C C . PRO A 1 90 ? -30.890 9.741 -39.627 1.00 45.09 90 PRO A C 1
ATOM 698 O O . PRO A 1 90 ? -30.621 10.814 -40.166 1.00 45.09 90 PRO A O 1
ATOM 701 N N . VAL A 1 91 ? -30.898 8.590 -40.299 1.00 55.28 91 VAL A N 1
ATOM 702 C CA . VAL A 1 91 ? -30.882 8.478 -41.760 1.00 55.28 91 VAL A CA 1
ATOM 703 C C . VAL A 1 91 ? -32.305 8.720 -42.271 1.00 55.28 91 VAL A C 1
ATOM 705 O O . VAL A 1 91 ? -33.188 7.893 -42.071 1.00 55.28 91 VAL A O 1
ATOM 708 N N . ASN A 1 92 ? -32.553 9.862 -42.912 1.00 51.81 92 ASN A N 1
ATOM 709 C CA . ASN A 1 92 ? -33.816 10.093 -43.612 1.00 51.81 92 ASN A CA 1
ATOM 710 C C . ASN A 1 92 ? -33.798 9.297 -44.923 1.00 51.81 92 ASN A C 1
ATOM 712 O O . ASN A 1 92 ? -32.947 9.542 -45.777 1.00 51.81 92 ASN A O 1
ATOM 716 N N . HIS A 1 93 ? -34.702 8.328 -45.055 1.00 48.12 93 HIS A N 1
ATOM 717 C CA . HIS A 1 93 ? -35.020 7.699 -46.336 1.00 48.12 93 HIS A CA 1
ATOM 718 C C . HIS A 1 93 ? -36.083 8.567 -47.015 1.00 48.12 93 HIS A C 1
ATOM 720 O O . HIS A 1 93 ? -37.110 8.860 -46.400 1.00 48.12 93 HIS A O 1
ATOM 726 N N . GLY A 1 94 ? -35.782 9.031 -48.228 1.00 52.84 94 GLY A N 1
ATOM 727 C CA . GLY A 1 94 ? -36.770 9.588 -49.153 1.00 52.84 94 GLY A CA 1
ATOM 728 C C . GLY A 1 94 ? -37.487 8.488 -49.917 1.00 52.84 94 GLY A C 1
ATOM 729 O O . GLY A 1 94 ? -36.909 7.382 -50.018 1.00 52.84 94 GLY A O 1
#

pLDDT: mean 82.67, std 19.3, range [42.81, 98.38]

Radius of gyration: 20.51 Å; Cα contacts (8 Å, |Δi|>4): 36; chains: 1; bounding box: 52×42×66 Å

Organism: Cocos nucifera (NCBI:txid13894)

Sequence (94 aa):
MDGDGLHIVEWVKKKMGSFEPAINILDSKLRGMPDQIVQEMLQTLGIAMFCVNSSPSERPTMKEVVALLMEVKSPPEEWGKTSQQPLIKPVNHG

Foldseek 3Di:
DPPCPDDLLVVLVVCVPDPDDNLVNDDPVCSPDPPLVSQLVSQLVVLVNQCPDPDPVSRDDPVVSVVSNVVSDDPPDDPPDPPDDPPDDDDDDD

Solvent-accessible surface area (backbone atoms only — not comparable to full-atom values): 6254 Å² total; per-residue (Å²): 141,87,79,83,75,70,54,68,69,57,49,49,52,55,48,69,74,42,96,58,68,68,70,72,75,49,62,78,91,57,73,81,55,57,67,68,58,49,51,37,51,52,53,51,48,52,53,52,52,36,64,65,39,91,50,72,87,66,31,66,50,73,69,53,52,50,51,54,59,56,68,54,53,72,78,93,76,64,90,78,63,86,84,68,76,82,83,86,75,87,84,84,82,130

Secondary structure (DSSP, 8-state):
-------HHHHHHHHHTSSS-GGGGS-GGGTTS-HHHHHHHHHHHHHHHHHT-SSGGGSPPHHHHHHHHHHHSPP--STTSSS-----------